Protein AF-A0A812XDB9-F1 (afdb_monomer)

pLDDT: mean 75.82, std 18.83, range [36.81, 96.31]

Structure (mmCIF, N/CA/C/O backbone):
data_AF-A0A812XDB9-F1
#
_entry.id   AF-A0A812XDB9-F1
#
loop_
_atom_site.group_PDB
_atom_site.id
_atom_site.type_symbol
_atom_site.label_atom_id
_atom_site.label_alt_id
_atom_site.label_comp_id
_atom_site.label_asym_id
_atom_site.label_entity_id
_atom_site.label_seq_id
_atom_site.pdbx_PDB_ins_code
_atom_site.Cartn_x
_atom_site.Cartn_y
_atom_site.Cartn_z
_atom_site.occupancy
_atom_site.B_iso_or_equiv
_atom_site.auth_seq_id
_atom_site.auth_comp_id
_atom_site.auth_asym_id
_atom_site.auth_atom_id
_atom_site.pdbx_PDB_model_num
ATOM 1 N N . MET A 1 1 ? -2.309 -9.695 -29.958 1.00 36.81 1 MET A N 1
ATOM 2 C CA . MET A 1 1 ? -2.701 -8.674 -28.963 1.00 36.81 1 MET A CA 1
ATOM 3 C C . MET A 1 1 ? -1.580 -8.592 -27.944 1.00 36.81 1 MET A C 1
ATOM 5 O O . MET A 1 1 ? -1.295 -9.604 -27.319 1.00 36.81 1 MET A O 1
ATOM 9 N N . ALA A 1 2 ? -0.872 -7.466 -27.850 1.00 40.53 2 ALA A N 1
ATOM 10 C CA . ALA A 1 2 ? 0.186 -7.311 -26.856 1.00 40.53 2 ALA A CA 1
ATOM 11 C C . ALA A 1 2 ? -0.457 -7.327 -25.462 1.00 40.53 2 ALA A C 1
ATOM 13 O O . ALA A 1 2 ? -1.251 -6.442 -25.146 1.00 40.53 2 ALA A O 1
ATOM 14 N N . ALA A 1 3 ? -0.175 -8.359 -24.664 1.00 46.56 3 ALA A N 1
ATOM 15 C CA . ALA A 1 3 ? -0.608 -8.403 -23.275 1.00 46.56 3 ALA A CA 1
ATOM 16 C C . ALA A 1 3 ? -0.039 -7.164 -22.577 1.00 46.56 3 ALA A C 1
ATOM 18 O O . ALA A 1 3 ? 1.176 -6.960 -22.554 1.00 46.56 3 ALA A O 1
ATOM 19 N N . SER A 1 4 ? -0.923 -6.291 -22.097 1.00 48.72 4 SER A N 1
ATOM 20 C CA . SER A 1 4 ? -0.525 -5.045 -21.455 1.00 48.72 4 SER A CA 1
ATOM 21 C C . SER A 1 4 ? 0.370 -5.383 -20.267 1.00 48.72 4 SER A C 1
ATOM 23 O O . SER A 1 4 ? -0.058 -6.052 -19.332 1.00 48.72 4 SER A O 1
ATOM 25 N N . ILE A 1 5 ? 1.628 -4.945 -20.326 1.00 67.94 5 ILE A N 1
ATOM 26 C CA . ILE A 1 5 ? 2.639 -5.095 -19.274 1.00 67.94 5 ILE A CA 1
ATOM 27 C C . ILE A 1 5 ? 2.281 -4.120 -18.140 1.00 67.94 5 ILE A C 1
ATOM 29 O O . ILE A 1 5 ? 2.973 -3.127 -17.888 1.00 67.94 5 ILE A O 1
ATOM 33 N N . ARG A 1 6 ? 1.115 -4.298 -17.528 1.00 76.31 6 ARG A N 1
ATOM 34 C CA . ARG A 1 6 ? 0.616 -3.496 -16.412 1.00 76.31 6 ARG A CA 1
ATOM 35 C C . ARG A 1 6 ? 0.373 -4.435 -15.245 1.00 76.31 6 ARG A C 1
ATOM 37 O O . ARG A 1 6 ? -0.082 -5.557 -15.431 1.00 76.31 6 ARG A O 1
ATOM 44 N N . CYS A 1 7 ? 0.744 -3.972 -14.060 1.00 84.75 7 CYS A N 1
ATOM 45 C CA . CYS A 1 7 ? 0.445 -4.689 -12.836 1.00 84.75 7 CYS A CA 1
ATOM 46 C C . CYS A 1 7 ? -1.035 -4.472 -12.532 1.00 84.75 7 CYS A C 1
ATOM 48 O O . CYS A 1 7 ? -1.449 -3.331 -12.310 1.00 84.75 7 CYS A O 1
ATOM 50 N N . ASP A 1 8 ? -1.821 -5.542 -12.622 1.00 88.75 8 ASP A N 1
ATOM 51 C CA . ASP A 1 8 ? -3.243 -5.492 -12.324 1.00 88.75 8 ASP A CA 1
ATOM 52 C C . ASP A 1 8 ? -3.458 -5.491 -10.808 1.00 88.75 8 ASP A C 1
ATOM 54 O O . ASP A 1 8 ? -2.966 -6.361 -10.086 1.00 88.75 8 ASP A O 1
ATOM 58 N N . VAL A 1 9 ? -4.193 -4.489 -10.339 1.00 91.25 9 VAL A N 1
ATOM 59 C CA . VAL A 1 9 ? -4.559 -4.303 -8.929 1.00 91.25 9 VAL A CA 1
ATOM 60 C C . VAL A 1 9 ? -6.052 -4.497 -8.694 1.00 91.25 9 VAL A C 1
ATOM 62 O O . VAL A 1 9 ? -6.544 -4.244 -7.597 1.00 91.25 9 VAL A O 1
ATOM 65 N N . SER A 1 10 ? -6.781 -4.978 -9.701 1.00 89.94 10 SER A N 1
ATOM 66 C CA . SER A 1 10 ? -8.193 -5.295 -9.562 1.00 89.94 10 SER A CA 1
ATOM 67 C C . SER A 1 10 ? -8.440 -6.282 -8.408 1.00 89.94 10 SER A C 1
ATOM 69 O O . SER A 1 10 ? -7.681 -7.231 -8.157 1.00 89.94 10 SER A O 1
ATOM 71 N N . GLY A 1 11 ? -9.500 -6.013 -7.644 1.00 91.00 11 GLY A N 1
ATOM 72 C CA . GLY A 1 11 ? -9.910 -6.838 -6.508 1.00 91.00 11 GLY A CA 1
ATOM 73 C C . GLY A 1 11 ? -9.021 -6.740 -5.263 1.00 91.00 11 GLY A C 1
ATOM 74 O O . GLY A 1 11 ? -9.232 -7.519 -4.334 1.00 91.00 11 GLY A O 1
ATOM 75 N N . LEU A 1 12 ? -8.053 -5.812 -5.203 1.00 93.69 12 LEU A N 1
ATOM 76 C CA . LEU A 1 12 ? -7.288 -5.561 -3.973 1.00 93.69 12 LEU A CA 1
ATOM 77 C C . LEU A 1 12 ? -8.189 -5.119 -2.815 1.00 93.69 12 LEU A C 1
ATOM 79 O O . LEU A 1 12 ? -8.000 -5.585 -1.695 1.00 93.69 12 LEU A O 1
ATOM 83 N N . SER A 1 13 ? -9.200 -4.294 -3.088 1.00 94.88 13 SER A N 1
ATOM 84 C CA . SER A 1 13 ? -10.185 -3.838 -2.100 1.00 94.88 13 SER A CA 1
ATOM 85 C C . SER A 1 13 ? -10.868 -5.015 -1.387 1.00 94.88 13 SER A C 1
ATOM 87 O O . SER A 1 13 ? -10.832 -5.104 -0.163 1.00 94.88 13 SER A O 1
ATOM 89 N N . ALA A 1 14 ? -11.368 -5.999 -2.136 1.00 94.69 14 ALA A N 1
ATOM 90 C CA . ALA A 1 14 ? -11.979 -7.209 -1.578 1.00 94.69 14 ALA A CA 1
ATOM 91 C C . ALA A 1 14 ? -10.992 -8.119 -0.815 1.00 94.69 14 ALA A C 1
ATOM 93 O O . ALA A 1 14 ? -11.399 -8.902 0.043 1.00 94.69 14 ALA A O 1
ATOM 94 N N . GLN A 1 15 ? -9.693 -8.069 -1.130 1.00 94.12 15 GLN A N 1
ATOM 95 C CA . GLN A 1 15 ? -8.668 -8.815 -0.389 1.00 94.12 15 GLN A CA 1
ATOM 96 C C . GLN A 1 15 ? -8.332 -8.125 0.934 1.00 94.12 15 GLN A C 1
ATOM 98 O O . GLN A 1 15 ? -8.295 -8.786 1.971 1.00 94.12 15 GLN A O 1
ATOM 103 N N . TRP A 1 16 ? -8.164 -6.802 0.917 1.00 95.56 16 TRP A N 1
ATOM 104 C CA . TRP A 1 16 ? -7.961 -5.997 2.120 1.00 95.56 16 TRP A CA 1
ATOM 105 C C . TRP A 1 16 ? -9.142 -6.092 3.086 1.00 95.56 16 TRP A C 1
ATOM 107 O O . TRP A 1 16 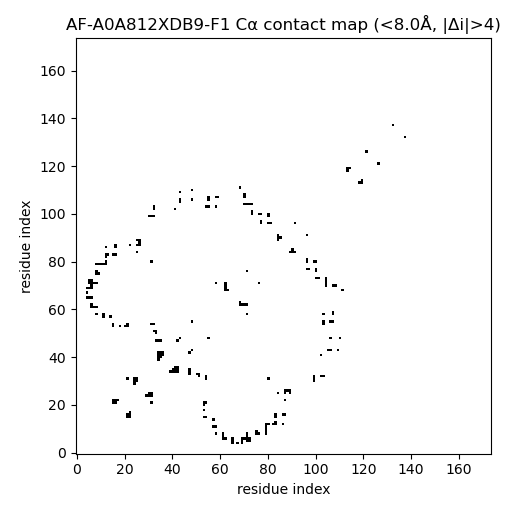? -8.930 -6.167 4.292 1.00 95.56 16 TRP A O 1
ATOM 117 N N . GLU A 1 17 ? -10.372 -6.174 2.574 1.00 94.31 17 GLU A N 1
ATOM 118 C CA . GLU A 1 17 ? -11.583 -6.342 3.386 1.00 94.31 17 GLU A CA 1
ATOM 119 C C . GLU A 1 17 ? -11.547 -7.605 4.263 1.00 94.31 17 GLU A C 1
ATOM 121 O O . GLU A 1 17 ? -12.078 -7.623 5.374 1.00 94.31 17 GLU A O 1
ATOM 126 N N . LYS A 1 18 ? -10.898 -8.672 3.790 1.00 95.12 18 LYS A N 1
ATOM 127 C CA . LYS A 1 18 ? -10.805 -9.942 4.522 1.00 95.12 18 LYS A CA 1
ATOM 128 C C . LYS A 1 18 ? -9.799 -9.896 5.668 1.00 95.12 18 LYS A C 1
ATOM 130 O O . LYS A 1 18 ? -9.834 -10.779 6.522 1.00 95.12 18 LYS A O 1
ATOM 135 N N . ILE A 1 19 ? -8.915 -8.898 5.697 1.00 95.12 19 ILE A N 1
ATOM 136 C CA . ILE A 1 19 ? -7.922 -8.754 6.757 1.00 95.12 19 ILE A CA 1
ATOM 137 C C . ILE A 1 19 ? -8.525 -7.983 7.928 1.00 95.12 19 ILE A C 1
ATOM 139 O O . ILE A 1 19 ? -8.833 -6.797 7.828 1.00 95.12 19 ILE A O 1
ATOM 143 N N . GLU A 1 20 ? -8.616 -8.650 9.076 1.00 95.00 20 GLU A N 1
ATOM 144 C CA . GLU A 1 20 ? -9.144 -8.073 10.312 1.00 95.00 20 GLU A CA 1
ATOM 145 C C . GLU A 1 20 ? -8.371 -6.826 10.764 1.00 95.00 20 GLU A C 1
ATOM 147 O O . GLU A 1 20 ? -8.994 -5.796 11.002 1.00 95.00 20 GLU A O 1
ATOM 152 N N . SER A 1 21 ? -7.033 -6.856 10.747 1.00 92.12 21 SER A N 1
ATOM 153 C CA . SER A 1 21 ? -6.204 -5.703 11.132 1.00 92.12 21 SER A CA 1
ATOM 154 C C . SER A 1 21 ? -6.469 -4.458 10.276 1.00 92.12 21 SER A C 1
ATOM 156 O O . SER A 1 21 ? -6.504 -3.345 10.801 1.00 92.12 21 SER A O 1
ATOM 158 N N . ILE A 1 22 ? -6.708 -4.626 8.969 1.00 93.75 22 ILE A N 1
ATOM 159 C CA . ILE A 1 22 ? -7.066 -3.523 8.071 1.00 93.75 22 ILE A CA 1
ATOM 160 C C . ILE A 1 22 ? -8.467 -3.014 8.392 1.00 93.75 22 ILE A C 1
ATOM 162 O O . ILE A 1 22 ? -8.661 -1.802 8.485 1.00 93.75 22 ILE A O 1
ATOM 166 N N . ARG A 1 23 ? -9.443 -3.909 8.592 1.00 94.25 23 ARG A N 1
ATOM 167 C CA . ARG A 1 23 ? -10.809 -3.503 8.949 1.00 94.25 23 ARG A CA 1
ATOM 168 C C . ARG A 1 23 ? -10.833 -2.699 10.235 1.00 94.25 23 ARG A C 1
ATOM 170 O O . ARG A 1 23 ? -11.425 -1.623 10.252 1.00 94.25 23 ARG A O 1
ATOM 177 N N . ASP A 1 24 ? -10.183 -3.198 11.276 1.00 93.62 24 ASP A N 1
ATOM 178 C CA . ASP A 1 24 ? -10.156 -2.556 12.586 1.00 93.62 24 ASP A CA 1
ATOM 179 C C . ASP A 1 24 ? -9.477 -1.191 12.501 1.00 93.62 24 ASP A C 1
ATOM 181 O O . ASP A 1 24 ? -9.998 -0.199 13.012 1.00 93.62 24 ASP A O 1
ATOM 185 N N . ARG A 1 25 ? -8.367 -1.105 11.759 1.00 91.50 25 ARG A N 1
ATOM 186 C CA . ARG A 1 25 ? -7.653 0.151 11.522 1.00 91.50 25 ARG A CA 1
ATOM 187 C C . ARG A 1 25 ? -8.510 1.162 10.762 1.00 91.50 25 ARG A C 1
ATOM 189 O O . ARG A 1 25 ? -8.629 2.308 11.194 1.00 91.50 25 ARG A O 1
ATOM 196 N N . VAL A 1 26 ? -9.114 0.765 9.642 1.00 93.00 26 VAL A N 1
ATOM 197 C CA . VAL A 1 26 ? -9.897 1.668 8.784 1.00 93.00 26 VAL A CA 1
ATOM 198 C C . VAL A 1 26 ? -11.190 2.097 9.477 1.00 93.00 26 VAL A C 1
ATOM 200 O O . VAL A 1 26 ? -11.504 3.289 9.464 1.00 93.00 26 VAL A O 1
ATOM 203 N N . ARG A 1 27 ? -11.910 1.175 10.128 1.00 93.44 27 ARG A N 1
ATOM 204 C CA . ARG A 1 27 ? -13.137 1.480 10.888 1.00 93.44 27 ARG A CA 1
ATOM 205 C C . ARG A 1 27 ? -12.852 2.298 12.144 1.00 93.44 27 ARG A C 1
ATOM 207 O O . ARG A 1 27 ? -13.655 3.150 12.501 1.00 93.44 27 ARG A O 1
ATOM 214 N N . GLY A 1 28 ? -11.689 2.105 12.764 1.00 90.94 28 GLY A N 1
ATOM 215 C CA . GLY A 1 28 ? -11.204 2.912 13.885 1.00 90.94 28 GLY A CA 1
ATOM 216 C C . GLY A 1 28 ? -10.751 4.329 13.510 1.00 90.94 28 GLY A C 1
ATOM 217 O O . GLY A 1 28 ? -10.260 5.053 14.371 1.00 90.94 28 GLY A O 1
ATOM 218 N N . GLY A 1 29 ? -10.874 4.743 12.243 1.00 89.31 29 GLY A N 1
ATOM 219 C CA . GLY A 1 29 ? -10.469 6.078 11.787 1.00 89.31 29 GLY A CA 1
ATOM 220 C C . GLY A 1 29 ? -8.995 6.198 11.360 1.00 89.31 29 GLY A C 1
ATOM 221 O O . GLY A 1 29 ? -8.548 7.278 10.959 1.00 89.31 29 GLY A O 1
ATOM 222 N N . GLY A 1 30 ? -8.232 5.102 11.369 1.00 89.00 30 GLY A N 1
ATOM 223 C CA . GLY A 1 30 ? -6.817 5.043 10.973 1.00 89.00 30 GLY A CA 1
ATOM 224 C C . GLY A 1 30 ? -6.579 5.120 9.459 1.00 89.00 30 GLY A C 1
ATOM 225 O O . GLY A 1 30 ? -7.508 5.171 8.671 1.00 89.00 30 GLY A O 1
ATOM 226 N N . PHE A 1 31 ? -5.337 5.211 9.000 1.00 89.38 31 PHE A N 1
ATOM 227 C CA . PHE A 1 31 ? -5.027 5.172 7.558 1.00 89.38 31 PHE A CA 1
ATOM 228 C C . PHE A 1 31 ? -4.978 3.732 7.048 1.00 89.38 31 PHE A C 1
ATOM 230 O O . PHE A 1 31 ? -4.828 2.815 7.853 1.00 89.38 31 PHE A O 1
ATOM 237 N N . LEU A 1 32 ? -5.077 3.510 5.735 1.00 90.38 32 LEU A N 1
ATOM 238 C CA . LEU A 1 32 ? -4.803 2.179 5.187 1.00 90.38 32 LEU A CA 1
ATOM 239 C C . LEU A 1 32 ? -3.320 1.839 5.393 1.00 90.38 32 LEU A C 1
ATOM 241 O O . LEU A 1 32 ? -2.985 0.751 5.874 1.00 90.38 32 LEU A O 1
ATOM 245 N N . VAL A 1 33 ? -2.448 2.811 5.112 1.00 88.69 33 VAL A N 1
ATOM 246 C CA . VAL A 1 33 ? -1.013 2.765 5.394 1.00 88.69 33 VAL A CA 1
ATOM 247 C C . VAL A 1 33 ? -0.705 3.743 6.519 1.00 88.69 33 VAL A C 1
ATOM 249 O O . VAL A 1 33 ? -0.914 4.941 6.383 1.00 88.69 33 VAL A O 1
ATOM 252 N N . GLU A 1 34 ? -0.207 3.250 7.652 1.00 79.94 34 GLU A N 1
ATOM 253 C CA . GLU A 1 34 ? 0.070 4.118 8.802 1.00 79.94 34 GLU A CA 1
ATOM 254 C C . GLU A 1 34 ? 1.197 5.114 8.480 1.00 79.94 34 GLU A C 1
ATOM 256 O O . GLU A 1 34 ? 2.325 4.678 8.255 1.00 79.94 34 GLU A O 1
ATOM 261 N N . PRO A 1 35 ? 0.965 6.438 8.496 1.00 70.00 35 PRO A N 1
ATOM 262 C CA . PRO A 1 35 ? 2.056 7.394 8.365 1.00 70.00 35 PRO A CA 1
ATOM 263 C C . PRO A 1 35 ? 3.009 7.274 9.566 1.00 70.00 35 PRO A C 1
ATOM 265 O O . PRO A 1 35 ? 2.592 7.029 10.698 1.00 70.00 35 PRO A O 1
ATOM 268 N N . VAL A 1 36 ? 4.314 7.429 9.325 1.00 60.62 36 VAL A N 1
ATOM 269 C CA . VAL A 1 36 ? 5.341 7.299 10.382 1.00 60.62 36 VAL A CA 1
ATOM 270 C C . VAL A 1 36 ? 5.437 8.563 11.228 1.00 60.62 36 VAL A C 1
ATOM 272 O O . VAL A 1 36 ? 5.719 8.476 12.421 1.00 60.62 36 VAL A O 1
ATOM 275 N N . ASN A 1 37 ? 5.208 9.723 10.614 1.00 60.06 37 ASN A N 1
ATOM 276 C CA . ASN A 1 37 ? 5.437 11.021 11.231 1.00 60.06 37 ASN A CA 1
ATOM 277 C C . ASN A 1 37 ? 4.111 11.743 11.479 1.00 60.06 37 ASN A C 1
ATOM 279 O O . ASN A 1 37 ? 3.211 11.704 10.640 1.00 60.06 37 ASN A O 1
ATOM 283 N N . ALA A 1 38 ? 4.025 12.444 12.613 1.00 55.56 38 ALA A N 1
ATOM 284 C CA . ALA A 1 38 ? 2.884 13.294 12.962 1.00 55.56 38 ALA A CA 1
ATOM 285 C C . ALA A 1 38 ? 2.641 14.408 11.924 1.00 55.56 38 ALA A C 1
ATOM 287 O O . ALA A 1 38 ? 1.512 14.861 11.766 1.00 55.56 38 ALA A O 1
ATOM 288 N N . ASP A 1 39 ? 3.684 14.774 11.173 1.00 57.47 39 ASP A N 1
ATOM 289 C CA . ASP A 1 39 ? 3.651 15.791 10.117 1.00 57.47 39 ASP A CA 1
ATOM 290 C C . ASP A 1 39 ? 3.088 15.270 8.778 1.00 57.47 39 ASP A C 1
ATOM 292 O O . ASP A 1 39 ? 3.127 15.975 7.774 1.00 57.47 39 ASP A O 1
ATOM 296 N N . GLY A 1 40 ? 2.635 14.011 8.711 1.00 54.84 40 GLY A N 1
ATOM 297 C CA . GLY A 1 40 ? 2.135 13.390 7.475 1.00 54.84 40 GLY A CA 1
ATOM 298 C C . GLY A 1 40 ? 3.229 12.989 6.475 1.00 54.84 40 GLY A C 1
ATOM 299 O O . GLY A 1 40 ? 2.934 12.439 5.418 1.00 54.84 40 GLY A O 1
ATOM 300 N N . GLY A 1 41 ? 4.506 13.213 6.803 1.00 56.81 41 GLY A N 1
ATOM 301 C CA . GLY A 1 41 ? 5.634 12.830 5.955 1.00 56.81 41 GLY A CA 1
ATOM 302 C C . GLY A 1 41 ? 5.827 11.311 5.865 1.00 56.81 41 GLY A C 1
ATOM 303 O O . GLY A 1 41 ? 5.992 10.631 6.883 1.00 56.81 41 GLY A O 1
ATOM 304 N N . LEU A 1 42 ? 5.872 10.782 4.638 1.00 66.31 42 LEU A N 1
ATOM 305 C CA . LEU A 1 42 ? 6.127 9.368 4.362 1.00 66.31 42 LEU A CA 1
ATOM 306 C C . LEU A 1 42 ? 7.628 9.041 4.488 1.00 66.31 42 LEU A C 1
ATOM 308 O O . LEU A 1 42 ? 8.376 9.129 3.515 1.00 66.31 42 LEU A O 1
ATOM 312 N N . ASP A 1 43 ? 8.077 8.629 5.676 1.00 72.12 43 ASP A N 1
ATOM 313 C CA . ASP A 1 43 ? 9.423 8.064 5.838 1.00 72.12 43 ASP A CA 1
ATOM 314 C C . ASP A 1 43 ? 9.439 6.597 5.382 1.00 72.12 43 ASP A C 1
ATOM 316 O O . ASP A 1 43 ? 9.081 5.675 6.126 1.00 72.12 43 ASP A O 1
ATOM 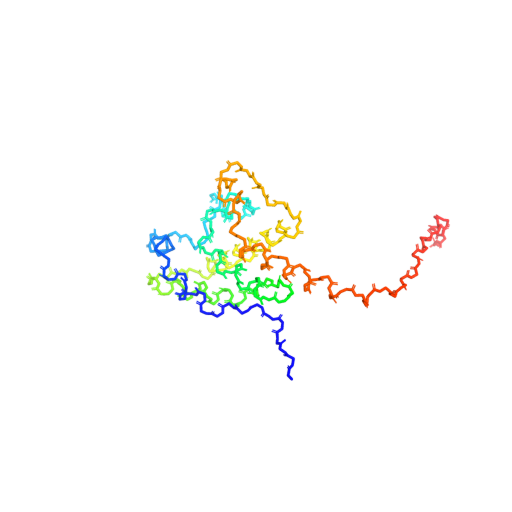320 N N . VAL A 1 44 ? 9.822 6.388 4.119 1.00 77.25 44 VAL A N 1
ATOM 321 C CA . VAL A 1 44 ? 9.921 5.069 3.482 1.00 77.25 44 VAL A CA 1
ATOM 322 C C . VAL A 1 44 ? 11.059 4.270 4.127 1.00 77.25 44 VAL A C 1
ATOM 324 O O . VAL A 1 44 ? 12.193 4.228 3.649 1.00 77.25 44 VAL A O 1
ATOM 327 N N . SER A 1 45 ? 10.733 3.616 5.239 1.00 80.50 45 SER A N 1
ATOM 328 C CA . SER A 1 45 ? 11.664 2.884 6.090 1.00 80.50 45 SER A CA 1
ATOM 329 C C . SER A 1 45 ? 11.247 1.422 6.268 1.00 80.50 45 SER A C 1
ATOM 331 O O . SER A 1 45 ? 10.109 1.024 6.013 1.00 80.50 45 SER A O 1
ATOM 333 N N . ASN A 1 46 ? 12.170 0.596 6.774 1.00 81.81 46 ASN A N 1
ATOM 334 C CA . ASN A 1 46 ? 11.860 -0.792 7.144 1.00 81.81 46 ASN A CA 1
ATOM 335 C C . ASN A 1 46 ? 10.725 -0.881 8.166 1.00 81.81 46 ASN A C 1
ATOM 337 O O . ASN A 1 46 ? 9.884 -1.769 8.074 1.00 81.81 46 ASN A O 1
ATOM 341 N N . LYS A 1 47 ? 10.704 0.037 9.138 1.00 83.06 47 LYS A N 1
ATOM 342 C CA . LYS A 1 47 ? 9.686 0.052 10.191 1.00 83.06 47 LYS A CA 1
ATOM 343 C C . LYS A 1 47 ? 8.299 0.257 9.589 1.00 83.06 47 LYS A C 1
ATOM 345 O O . LYS A 1 47 ? 7.373 -0.461 9.953 1.00 83.06 47 LYS A O 1
ATOM 350 N N . LEU A 1 48 ? 8.180 1.186 8.641 1.00 83.06 48 LEU A N 1
ATOM 351 C CA . LEU A 1 48 ? 6.925 1.458 7.949 1.00 83.06 48 LEU A CA 1
ATOM 352 C C . LEU A 1 48 ? 6.462 0.271 7.101 1.00 83.06 48 LEU A C 1
ATOM 354 O O . LEU A 1 48 ? 5.302 -0.129 7.182 1.00 83.06 48 LEU A O 1
ATOM 358 N N . ALA A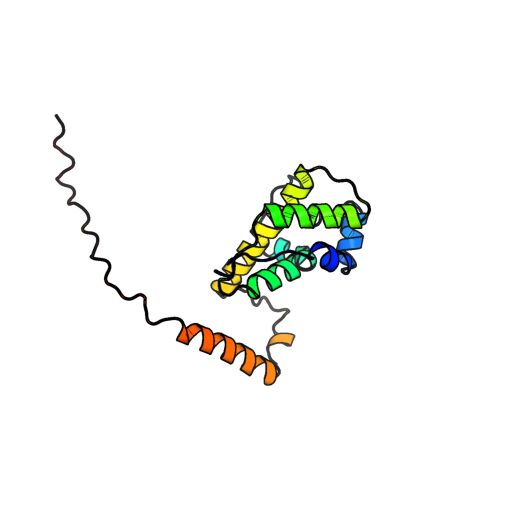 1 49 ? 7.378 -0.318 6.328 1.00 85.19 49 ALA A N 1
ATOM 359 C CA . ALA A 1 49 ? 7.074 -1.478 5.495 1.00 85.19 49 ALA A CA 1
ATOM 360 C C . ALA A 1 49 ? 6.569 -2.670 6.325 1.00 85.19 49 ALA A C 1
ATOM 362 O O . ALA A 1 49 ? 5.629 -3.338 5.912 1.00 85.19 49 ALA A O 1
ATOM 363 N N . ILE A 1 50 ? 7.147 -2.900 7.511 1.00 86.38 50 ILE A N 1
ATOM 364 C CA . ILE A 1 50 ? 6.712 -3.961 8.431 1.00 86.38 50 ILE A CA 1
ATOM 365 C C . ILE A 1 50 ? 5.338 -3.643 9.031 1.00 86.38 50 ILE A C 1
ATOM 367 O O . ILE A 1 50 ? 4.470 -4.506 9.039 1.00 86.38 50 ILE A O 1
ATOM 371 N N . LYS A 1 51 ? 5.105 -2.412 9.501 1.00 85.56 51 LYS A N 1
ATOM 372 C CA . LYS A 1 51 ? 3.802 -2.010 10.068 1.00 85.56 51 LYS A CA 1
ATOM 373 C C . LYS A 1 51 ? 2.653 -2.082 9.060 1.00 85.56 51 LYS A C 1
ATOM 375 O O . LYS A 1 51 ? 1.512 -2.355 9.424 1.00 85.56 51 LYS A O 1
ATOM 380 N N . SER A 1 52 ? 2.965 -1.830 7.794 1.00 88.62 52 SER A N 1
ATOM 381 C CA . SER A 1 52 ? 1.990 -1.795 6.703 1.00 88.62 52 SER A CA 1
ATOM 382 C C . SER A 1 52 ? 1.996 -3.074 5.868 1.00 88.62 52 SER A C 1
ATOM 384 O O . SER A 1 52 ? 1.459 -3.074 4.760 1.00 88.62 52 SER A O 1
ATOM 386 N N . ILE A 1 53 ? 2.602 -4.158 6.372 1.00 89.62 53 ILE A N 1
ATOM 387 C CA . ILE A 1 53 ? 2.781 -5.392 5.603 1.00 89.62 53 ILE A CA 1
ATOM 388 C C . ILE A 1 53 ? 1.447 -5.996 5.168 1.00 89.62 53 ILE A C 1
ATOM 390 O O . ILE A 1 53 ? 1.334 -6.441 4.032 1.00 89.62 53 ILE A O 1
ATOM 394 N N . ASP A 1 54 ? 0.421 -5.911 6.013 1.00 91.62 54 ASP A N 1
ATOM 395 C CA . ASP A 1 54 ? -0.914 -6.449 5.741 1.00 91.62 54 ASP A CA 1
ATOM 396 C C . ASP A 1 54 ? -1.551 -5.824 4.493 1.00 91.62 54 ASP A C 1
ATOM 398 O O . ASP A 1 54 ? -2.179 -6.508 3.688 1.00 91.62 54 ASP A O 1
ATOM 402 N N . ALA A 1 55 ? -1.354 -4.518 4.291 1.00 91.81 55 ALA A N 1
ATOM 403 C CA . ALA A 1 55 ? -1.833 -3.832 3.095 1.00 91.81 55 ALA A CA 1
ATOM 404 C C . ALA A 1 55 ? -0.889 -4.066 1.904 1.00 91.81 55 ALA A C 1
ATOM 406 O O . ALA A 1 55 ? -1.328 -4.236 0.764 1.00 91.81 55 ALA A O 1
ATOM 407 N N . LEU A 1 56 ? 0.418 -4.098 2.173 1.00 91.69 56 LEU A N 1
ATOM 408 C CA . LEU A 1 56 ? 1.461 -4.152 1.158 1.00 91.69 56 LEU A CA 1
ATOM 409 C C . LEU A 1 56 ? 1.611 -5.536 0.511 1.00 91.69 56 LEU A C 1
ATOM 411 O O . LEU A 1 56 ? 1.966 -5.614 -0.664 1.00 91.69 56 LEU A O 1
ATOM 415 N N . ILE A 1 57 ? 1.338 -6.620 1.239 1.00 91.88 57 ILE A N 1
ATOM 416 C CA . ILE A 1 57 ? 1.586 -7.994 0.784 1.00 91.88 57 ILE A CA 1
ATOM 417 C C . ILE A 1 57 ? 0.847 -8.308 -0.515 1.00 91.88 57 ILE A C 1
ATOM 419 O O . ILE A 1 57 ? 1.460 -8.806 -1.455 1.00 91.88 57 ILE A O 1
ATOM 423 N N . PHE A 1 58 ? -0.426 -7.930 -0.630 1.00 92.38 58 PHE A N 1
ATOM 424 C CA . PHE A 1 58 ? -1.195 -8.184 -1.845 1.00 92.38 58 PHE A CA 1
ATOM 425 C C . PHE A 1 58 ? -0.669 -7.383 -3.033 1.00 92.38 58 PHE A C 1
ATOM 427 O O . PHE A 1 58 ? -0.593 -7.906 -4.140 1.00 92.38 58 PHE A O 1
ATOM 434 N N . VAL A 1 59 ? -0.224 -6.143 -2.805 1.00 92.31 59 VAL A N 1
ATOM 435 C CA . VAL A 1 59 ? 0.416 -5.330 -3.847 1.00 92.31 59 VAL A CA 1
ATOM 436 C C . VAL A 1 59 ? 1.709 -5.996 -4.318 1.00 92.31 59 VAL A C 1
ATOM 438 O O . VAL A 1 59 ? 1.959 -6.081 -5.518 1.00 92.31 59 VAL A O 1
ATOM 441 N N . LEU A 1 60 ? 2.522 -6.502 -3.390 1.00 91.00 60 LEU A N 1
ATOM 442 C CA . LEU A 1 60 ? 3.780 -7.179 -3.703 1.00 91.00 60 LEU A CA 1
ATOM 443 C C . LEU A 1 60 ? 3.571 -8.494 -4.451 1.00 91.00 60 LEU A C 1
ATOM 445 O O . LEU A 1 60 ? 4.327 -8.761 -5.380 1.00 91.00 60 LEU A O 1
ATOM 449 N N . VAL A 1 61 ? 2.543 -9.272 -4.101 1.00 88.75 61 VAL A N 1
ATOM 450 C CA . VAL A 1 61 ? 2.164 -10.486 -4.841 1.00 88.75 61 VAL A CA 1
ATOM 451 C C . VAL A 1 61 ? 1.838 -10.130 -6.291 1.00 88.75 61 VAL A C 1
ATOM 453 O O . VAL A 1 61 ? 2.435 -10.698 -7.198 1.00 88.75 61 VAL A O 1
ATOM 456 N N . ARG A 1 62 ? 1.012 -9.100 -6.530 1.00 89.62 62 ARG A N 1
ATOM 457 C CA . ARG A 1 62 ? 0.715 -8.646 -7.902 1.00 89.62 62 ARG A CA 1
ATOM 458 C C . ARG A 1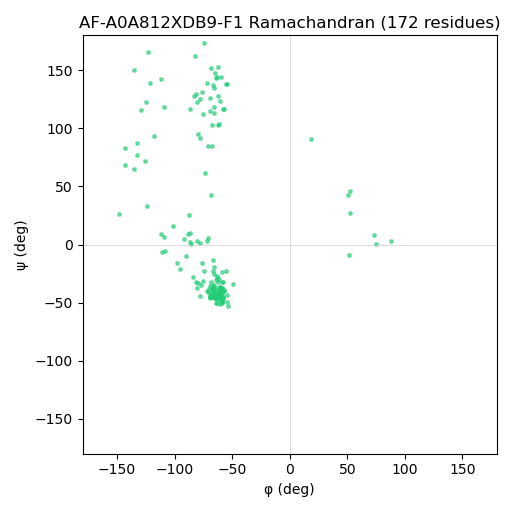 62 ? 1.961 -8.185 -8.650 1.00 89.62 62 ARG A C 1
ATOM 460 O O . ARG A 1 62 ? 2.114 -8.474 -9.832 1.00 89.62 62 ARG A O 1
ATOM 467 N N . VAL A 1 63 ? 2.872 -7.482 -7.975 1.00 87.81 63 VAL A N 1
ATOM 468 C CA . VAL A 1 63 ? 4.154 -7.075 -8.567 1.00 87.81 63 VAL A CA 1
ATOM 469 C C . VAL A 1 63 ? 4.988 -8.299 -8.948 1.00 87.81 63 VAL A C 1
ATOM 471 O O . VAL A 1 63 ? 5.549 -8.311 -10.043 1.00 87.81 63 VAL A O 1
ATOM 474 N N . ALA A 1 64 ? 5.055 -9.312 -8.086 1.00 86.25 64 ALA A N 1
ATOM 475 C CA . ALA A 1 64 ? 5.797 -10.548 -8.327 1.00 86.25 64 ALA A CA 1
ATOM 476 C C . ALA A 1 64 ? 5.202 -11.377 -9.477 1.00 86.25 64 ALA A C 1
ATOM 478 O O . ALA A 1 64 ? 5.956 -11.937 -10.269 1.00 86.25 64 ALA A O 1
ATOM 479 N N . ASP A 1 65 ? 3.875 -11.371 -9.628 1.00 85.19 65 ASP A N 1
ATOM 480 C CA . ASP A 1 65 ? 3.174 -12.037 -10.733 1.00 85.19 65 ASP A CA 1
ATOM 481 C C . ASP A 1 65 ? 3.491 -11.401 -12.100 1.00 85.19 65 ASP A C 1
ATOM 483 O O . ASP A 1 65 ? 3.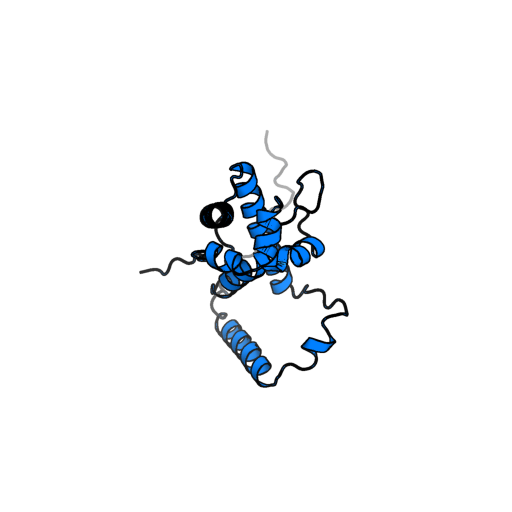319 -12.022 -13.154 1.00 85.19 65 ASP A O 1
ATOM 487 N N . THR A 1 66 ? 3.985 -10.156 -12.122 1.00 82.94 66 THR A N 1
ATOM 488 C CA . THR A 1 66 ? 4.447 -9.534 -13.366 1.00 82.94 66 THR A CA 1
ATOM 489 C C . THR A 1 66 ? 5.864 -9.981 -13.724 1.00 82.94 66 THR A C 1
ATOM 491 O O . THR A 1 66 ? 6.807 -9.798 -12.958 1.00 82.94 66 THR A O 1
ATOM 494 N N . LYS A 1 67 ? 6.061 -10.429 -14.971 1.00 76.44 67 LYS A N 1
ATOM 495 C CA . LYS A 1 67 ? 7.383 -10.832 -15.502 1.00 76.44 67 LYS A CA 1
ATOM 496 C C . LYS A 1 67 ? 8.476 -9.757 -15.387 1.00 76.44 67 LYS A C 1
ATOM 498 O O . LYS A 1 67 ? 9.655 -10.073 -15.413 1.00 76.44 67 LYS A O 1
ATOM 503 N N . VAL A 1 68 ? 8.090 -8.484 -15.289 1.00 81.88 68 VAL A N 1
ATOM 504 C CA . VAL A 1 68 ? 9.001 -7.324 -15.241 1.00 81.88 68 VAL A CA 1
ATOM 505 C C . VAL A 1 68 ? 9.054 -6.649 -13.862 1.00 81.88 68 VAL A C 1
ATOM 507 O O . VAL A 1 68 ? 9.651 -5.578 -13.716 1.00 81.88 68 VAL A O 1
ATOM 510 N N . LEU A 1 69 ? 8.403 -7.231 -12.845 1.00 85.62 69 LEU A N 1
ATOM 511 C CA . LEU A 1 69 ? 8.281 -6.660 -11.498 1.00 85.62 69 LEU A CA 1
ATOM 512 C C . LEU A 1 69 ? 7.781 -5.206 -11.521 1.00 85.62 69 LEU A C 1
ATOM 514 O O . LEU A 1 69 ? 8.339 -4.321 -10.862 1.00 85.62 69 LEU A O 1
ATOM 518 N N . LYS A 1 70 ? 6.787 -4.903 -12.354 1.00 88.62 70 LYS A N 1
ATOM 519 C CA . LYS A 1 70 ? 6.312 -3.531 -12.539 1.00 88.62 70 LYS A CA 1
ATOM 520 C C . LYS A 1 70 ? 5.448 -3.114 -11.354 1.00 88.62 70 LYS A C 1
ATOM 522 O O . LYS A 1 70 ? 4.532 -3.824 -10.963 1.00 88.62 70 LYS A O 1
ATOM 527 N N . ILE A 1 71 ? 5.735 -1.935 -10.806 1.00 91.31 71 ILE A N 1
ATOM 528 C CA . ILE A 1 71 ? 4.930 -1.339 -9.735 1.00 91.31 71 ILE A CA 1
ATOM 529 C C . ILE A 1 71 ? 3.592 -0.852 -10.323 1.00 91.31 71 ILE A C 1
ATOM 531 O O . ILE A 1 71 ? 3.613 -0.281 -11.419 1.00 91.31 71 ILE A O 1
ATOM 535 N N . PRO A 1 72 ? 2.451 -1.045 -9.635 1.00 91.69 72 PRO A N 1
ATOM 536 C CA . PRO A 1 72 ? 1.154 -0.619 -10.145 1.00 91.69 72 PRO A CA 1
ATOM 537 C C . PRO A 1 72 ? 1.046 0.885 -10.310 1.00 91.69 72 PRO A C 1
ATOM 539 O O . PRO A 1 72 ? 1.564 1.637 -9.483 1.00 91.69 72 PRO A O 1
ATOM 542 N N . ASP A 1 73 ? 0.339 1.308 -11.355 1.00 93.06 73 ASP A N 1
ATOM 543 C CA . ASP A 1 73 ? 0.037 2.711 -11.632 1.00 93.06 73 ASP A CA 1
ATOM 544 C C . ASP A 1 73 ? -0.817 3.336 -10.518 1.00 93.06 73 ASP A C 1
ATOM 546 O O . ASP A 1 73 ? -1.547 2.643 -9.809 1.00 93.06 73 ASP A O 1
ATOM 550 N N . ILE A 1 74 ? -0.701 4.656 -10.343 1.00 93.19 74 ILE A N 1
ATOM 551 C CA . ILE A 1 74 ? -1.332 5.352 -9.214 1.00 93.19 74 ILE A CA 1
ATOM 552 C C . ILE A 1 74 ? -2.863 5.400 -9.328 1.00 93.19 74 ILE A C 1
ATOM 554 O O . ILE A 1 74 ? -3.539 5.202 -8.328 1.00 93.19 74 ILE A O 1
ATOM 558 N N . GLU A 1 75 ? -3.421 5.589 -10.528 1.00 95.06 75 GLU A N 1
ATOM 559 C CA . GLU A 1 75 ? -4.879 5.700 -10.719 1.00 95.06 75 GLU A CA 1
ATOM 560 C C . GLU A 1 75 ? -5.644 4.413 -10.352 1.00 95.06 75 GLU A C 1
ATOM 562 O O . GLU A 1 75 ? -6.609 4.479 -9.582 1.00 95.06 75 GLU A O 1
ATOM 567 N N . PRO A 1 76 ? -5.207 3.214 -10.796 1.00 94.12 76 PRO A N 1
ATOM 568 C CA . PRO A 1 76 ? -5.799 1.966 -10.318 1.00 94.12 76 PRO A CA 1
ATOM 569 C C . PRO A 1 76 ? -5.691 1.784 -8.797 1.00 94.12 76 PRO A C 1
ATOM 571 O O . PRO A 1 76 ? -6.627 1.291 -8.169 1.00 94.12 76 PRO A O 1
ATOM 574 N N . LEU A 1 77 ? -4.573 2.206 -8.191 1.00 94.44 77 LEU A N 1
ATOM 575 C CA . LEU A 1 77 ? -4.395 2.144 -6.738 1.00 94.44 77 LEU A CA 1
ATOM 576 C C . LEU A 1 77 ? -5.355 3.087 -6.007 1.00 94.44 77 LEU A C 1
ATOM 578 O O . LEU A 1 77 ? -6.001 2.649 -5.062 1.00 94.44 77 LEU A O 1
ATOM 582 N N . ARG A 1 78 ? -5.508 4.337 -6.464 1.00 96.12 78 ARG A N 1
ATOM 583 C CA . ARG A 1 78 ? -6.479 5.303 -5.913 1.00 96.12 78 ARG A CA 1
ATOM 584 C C . ARG A 1 78 ? -7.892 4.735 -5.913 1.00 96.12 78 ARG A C 1
ATOM 586 O O . ARG A 1 78 ? -8.592 4.839 -4.912 1.00 96.12 78 ARG A O 1
ATOM 593 N N . THR A 1 79 ? -8.273 4.079 -7.008 1.00 96.12 79 THR A N 1
ATOM 594 C CA . THR A 1 79 ? -9.581 3.423 -7.134 1.00 96.12 79 THR A CA 1
ATOM 595 C C . THR A 1 79 ? -9.752 2.342 -6.064 1.00 96.12 79 THR A C 1
ATOM 597 O O . THR A 1 79 ? -10.702 2.391 -5.291 1.00 96.12 79 THR A O 1
ATOM 600 N N . CYS A 1 80 ? -8.782 1.432 -5.924 1.00 95.50 80 CYS A N 1
ATOM 601 C CA . CYS A 1 80 ? -8.839 0.366 -4.918 1.00 95.50 80 CYS A CA 1
ATOM 602 C C . CYS A 1 80 ? -8.849 0.903 -3.476 1.00 95.50 80 CYS A C 1
ATOM 604 O O . CYS A 1 80 ? -9.513 0.337 -2.608 1.00 95.50 80 CYS A O 1
ATOM 606 N N . VAL A 1 81 ? -8.102 1.979 -3.209 1.00 95.75 81 VAL A N 1
ATOM 607 C CA . VAL A 1 81 ? -8.056 2.635 -1.893 1.00 95.75 81 VAL A CA 1
ATOM 608 C C . VAL A 1 81 ? -9.402 3.296 -1.574 1.00 95.75 81 VAL A C 1
ATOM 610 O O . VAL A 1 81 ? -9.930 3.124 -0.479 1.00 95.75 81 VAL A O 1
ATOM 613 N N . SER A 1 82 ? -10.000 4.006 -2.531 1.00 96.31 82 SER A N 1
ATOM 614 C CA . SER A 1 82 ? -11.339 4.583 -2.371 1.00 96.31 82 SER A CA 1
ATOM 615 C C . SER A 1 82 ? -12.394 3.499 -2.118 1.00 96.31 82 SER A C 1
ATOM 617 O O . SER A 1 82 ? -13.197 3.617 -1.192 1.00 96.31 82 SER A O 1
ATOM 619 N N . GLU A 1 83 ? -12.334 2.393 -2.865 1.00 96.12 83 GLU A N 1
ATOM 620 C CA . GLU A 1 83 ? -13.231 1.249 -2.692 1.00 96.12 83 GLU A CA 1
ATOM 621 C C . GLU A 1 83 ? -13.132 0.627 -1.298 1.00 96.12 83 GLU A C 1
ATOM 623 O O . GLU A 1 83 ? -14.163 0.343 -0.695 1.00 96.12 83 GLU A O 1
ATOM 628 N N . ILE A 1 84 ? -11.928 0.420 -0.749 1.00 95.56 84 ILE A N 1
ATOM 629 C CA . ILE A 1 84 ? -11.808 -0.169 0.594 1.00 95.56 84 ILE A CA 1
ATOM 630 C C . ILE A 1 84 ? -12.357 0.765 1.676 1.00 95.56 84 ILE A C 1
ATOM 632 O O . ILE A 1 84 ? -12.997 0.292 2.614 1.00 95.56 84 ILE A O 1
ATOM 636 N N . TYR A 1 85 ? -12.184 2.081 1.539 1.00 95.75 85 TYR A N 1
ATOM 637 C CA . TYR A 1 85 ? -12.811 3.039 2.449 1.00 95.75 85 TYR A CA 1
ATOM 638 C C . TYR A 1 85 ? -14.343 2.977 2.366 1.00 95.75 85 TYR A C 1
ATOM 640 O O . TYR A 1 85 ? -15.007 2.883 3.402 1.00 95.75 85 TYR A O 1
ATOM 648 N N . ALA A 1 86 ? -14.896 2.902 1.153 1.00 94.75 86 ALA A N 1
ATOM 649 C CA . ALA A 1 86 ? -16.331 2.732 0.938 1.00 94.75 86 ALA A CA 1
ATOM 650 C C . ALA A 1 86 ? -16.865 1.403 1.512 1.00 94.75 86 ALA A C 1
ATOM 652 O O . ALA A 1 86 ? -17.877 1.403 2.211 1.00 94.75 86 ALA A O 1
ATOM 653 N N . LEU A 1 87 ? -16.164 0.280 1.304 1.00 94.44 87 LEU A N 1
ATOM 654 C CA . LEU A 1 87 ? -16.526 -1.038 1.857 1.00 94.44 87 LEU A CA 1
ATOM 655 C C . LEU A 1 87 ? -16.532 -1.053 3.391 1.00 94.44 87 LEU A C 1
ATOM 657 O O . LEU A 1 87 ? -17.301 -1.784 4.013 1.00 94.44 87 LEU A O 1
ATOM 661 N N . MET A 1 88 ? -15.697 -0.225 4.016 1.00 93.81 88 MET A N 1
ATOM 662 C CA . MET A 1 88 ? -15.657 -0.059 5.469 1.00 93.81 88 MET A CA 1
ATOM 663 C C . MET A 1 88 ? -16.649 0.981 5.994 1.00 93.81 88 MET A C 1
ATOM 665 O O . MET A 1 88 ? -16.598 1.305 7.181 1.00 93.81 88 MET A O 1
ATOM 669 N N . ASN A 1 89 ? -17.560 1.460 5.140 1.00 92.56 89 ASN A N 1
ATOM 670 C CA . ASN A 1 89 ? -18.534 2.509 5.428 1.00 92.56 89 ASN A CA 1
ATOM 671 C C . ASN A 1 89 ? -17.874 3.769 5.998 1.00 92.56 89 ASN A C 1
ATOM 673 O O . ASN A 1 89 ? -18.301 4.317 7.017 1.00 92.56 89 ASN A O 1
ATOM 677 N N . ARG A 1 90 ? -16.779 4.189 5.362 1.00 91.56 90 ARG A N 1
ATOM 678 C CA . ARG A 1 90 ? -16.010 5.343 5.785 1.00 91.56 90 ARG A CA 1
ATOM 679 C C . ARG A 1 90 ? -15.849 6.346 4.658 1.00 91.56 90 ARG A C 1
ATOM 681 O O . ARG A 1 90 ? -15.250 6.055 3.628 1.00 91.56 90 ARG A O 1
ATOM 688 N N . GLU A 1 91 ? -16.298 7.560 4.930 1.00 91.12 91 GLU A N 1
ATOM 689 C CA . GLU A 1 91 ? -16.047 8.711 4.075 1.00 91.12 91 GLU A CA 1
ATOM 690 C C . GLU A 1 91 ? -14.672 9.300 4.405 1.00 91.12 91 GLU A C 1
ATOM 692 O O . GLU A 1 91 ? -14.332 9.541 5.568 1.00 91.12 91 GLU A O 1
ATOM 697 N N . VAL A 1 92 ? -13.850 9.475 3.373 1.00 92.50 92 VAL A N 1
ATOM 698 C CA . VAL A 1 92 ? -12.528 10.094 3.464 1.00 92.50 92 VAL A CA 1
ATOM 699 C C . VAL A 1 92 ? -12.343 11.079 2.322 1.00 92.50 92 VAL A C 1
ATOM 701 O O . VAL A 1 92 ? -12.869 10.889 1.226 1.00 92.50 92 VAL A O 1
ATOM 704 N N . ASP A 1 93 ? -11.551 12.110 2.578 1.00 93.44 93 ASP A N 1
ATOM 705 C CA . ASP A 1 93 ? -11.219 13.120 1.582 1.00 93.44 93 ASP A CA 1
ATOM 706 C C . ASP A 1 93 ? -10.337 12.523 0.478 1.00 93.44 93 ASP A C 1
ATOM 708 O O . ASP A 1 93 ? -9.512 11.637 0.726 1.00 93.44 93 ASP A O 1
ATOM 712 N N . GLN A 1 94 ? -10.424 13.075 -0.734 1.00 92.50 94 GLN A N 1
ATOM 713 C CA . GLN A 1 94 ? -9.598 12.617 -1.855 1.00 92.50 94 GLN A CA 1
ATOM 714 C C . GLN A 1 94 ? -8.091 12.729 -1.567 1.00 92.50 94 GLN A C 1
ATOM 716 O O . GLN A 1 94 ? -7.324 11.874 -2.000 1.00 92.50 94 GLN A O 1
ATOM 721 N N . SER A 1 95 ? -7.668 13.730 -0.783 1.00 90.88 95 SER A N 1
ATOM 722 C CA . SER A 1 95 ? -6.270 13.861 -0.345 1.00 90.88 95 SER A CA 1
ATOM 723 C C . SER A 1 95 ? -5.795 12.616 0.399 1.00 90.88 95 SER A C 1
ATOM 725 O O . SER A 1 95 ? -4.690 12.143 0.174 1.00 90.88 95 SER A O 1
ATOM 727 N N . ARG A 1 96 ? -6.652 12.035 1.242 1.00 90.50 96 ARG A N 1
ATOM 728 C CA . ARG A 1 96 ? -6.304 10.860 2.040 1.00 90.50 96 ARG A CA 1
ATOM 729 C C . ARG A 1 96 ? -6.186 9.601 1.190 1.00 90.50 96 ARG A C 1
ATOM 731 O O . ARG A 1 96 ? -5.285 8.796 1.408 1.00 90.50 96 ARG A O 1
ATOM 738 N N . VAL A 1 97 ? -7.084 9.445 0.218 1.00 94.38 97 VAL A N 1
ATOM 739 C CA . VAL A 1 97 ? -7.007 8.369 -0.781 1.00 94.38 97 VAL A CA 1
ATOM 740 C C . VAL A 1 97 ? -5.697 8.467 -1.562 1.00 94.38 97 VAL A C 1
ATOM 742 O O . VAL A 1 97 ? -5.020 7.459 -1.772 1.00 94.38 97 VAL A O 1
ATOM 745 N N . ASP A 1 98 ? -5.326 9.681 -1.962 1.00 93.00 98 ASP A N 1
ATOM 746 C CA . ASP A 1 98 ? -4.096 9.953 -2.697 1.00 93.00 98 ASP A CA 1
ATOM 747 C C . ASP A 1 98 ? -2.845 9.643 -1.870 1.00 93.00 98 ASP A C 1
ATOM 749 O O . ASP A 1 98 ? -1.941 8.971 -2.375 1.00 93.00 98 ASP A O 1
ATOM 753 N N . ASP A 1 99 ? -2.811 10.074 -0.609 1.00 91.06 99 ASP A N 1
ATOM 754 C CA . ASP A 1 99 ? -1.694 9.832 0.305 1.00 91.06 99 ASP A CA 1
ATOM 755 C C . ASP A 1 99 ? -1.457 8.330 0.510 1.00 91.06 99 ASP A C 1
ATOM 757 O O . ASP A 1 99 ? -0.333 7.848 0.344 1.00 91.06 99 ASP A O 1
ATOM 761 N N . ASP A 1 100 ? -2.516 7.561 0.783 1.00 92.44 100 ASP A N 1
ATOM 762 C CA . ASP A 1 100 ? -2.432 6.106 0.953 1.00 92.44 100 ASP A CA 1
ATOM 763 C C . ASP A 1 100 ? -2.004 5.396 -0.343 1.00 92.44 100 ASP A C 1
ATOM 765 O O . ASP A 1 100 ? -1.182 4.472 -0.316 1.00 92.44 100 ASP A O 1
ATOM 769 N N . ALA A 1 101 ? -2.510 5.832 -1.501 1.00 93.94 101 ALA A N 1
ATOM 770 C CA . ALA A 1 101 ? -2.135 5.256 -2.791 1.00 93.94 101 ALA A CA 1
ATOM 771 C C . ALA A 1 101 ? -0.647 5.497 -3.113 1.00 93.94 1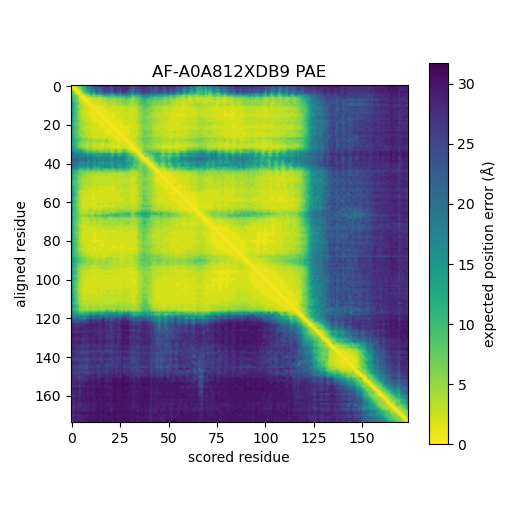01 ALA A C 1
ATOM 773 O O . ALA A 1 101 ? 0.061 4.579 -3.548 1.00 93.94 101 ALA A O 1
ATOM 774 N N . TRP A 1 102 ? -0.142 6.708 -2.856 1.00 92.38 102 TRP A N 1
ATOM 775 C CA . TRP A 1 102 ? 1.279 7.031 -3.003 1.00 92.38 102 TRP A CA 1
ATOM 776 C C . TRP A 1 102 ? 2.145 6.277 -1.997 1.00 92.38 102 TRP A C 1
ATOM 778 O O . TRP A 1 102 ? 3.207 5.765 -2.367 1.00 92.38 102 TRP A O 1
ATOM 788 N N . ALA A 1 103 ? 1.680 6.146 -0.755 1.00 91.12 103 ALA A N 1
ATOM 789 C CA . ALA A 1 103 ? 2.355 5.392 0.291 1.00 91.12 103 ALA A CA 1
ATOM 790 C C . ALA A 1 103 ? 2.555 3.924 -0.108 1.00 91.12 103 ALA A C 1
ATOM 792 O O . ALA A 1 103 ? 3.684 3.424 -0.083 1.00 91.12 103 ALA A O 1
ATOM 793 N N . LEU A 1 104 ? 1.492 3.255 -0.566 1.00 92.81 104 LEU A N 1
ATOM 794 C CA . LEU A 1 104 ? 1.553 1.880 -1.073 1.00 92.81 104 LEU A CA 1
ATOM 795 C C . LEU A 1 104 ? 2.538 1.749 -2.236 1.00 92.81 104 LEU A C 1
ATOM 797 O O . LEU A 1 104 ? 3.378 0.846 -2.242 1.00 92.81 104 LEU A O 1
ATOM 801 N N . ARG A 1 105 ? 2.478 2.666 -3.209 1.00 92.81 105 ARG A N 1
ATOM 802 C CA . ARG A 1 105 ? 3.361 2.647 -4.383 1.00 92.81 105 ARG A CA 1
ATOM 803 C C . ARG A 1 105 ? 4.833 2.802 -3.994 1.00 92.81 105 ARG A C 1
ATOM 805 O O . ARG A 1 105 ? 5.684 2.054 -4.483 1.00 92.81 105 ARG A O 1
ATOM 812 N N . HIS A 1 106 ? 5.147 3.755 -3.119 1.00 91.19 106 HIS A N 1
ATOM 813 C CA . HIS A 1 106 ? 6.511 3.992 -2.649 1.00 91.19 106 HIS A CA 1
ATOM 814 C C . HIS A 1 106 ? 7.045 2.825 -1.820 1.00 91.19 106 HIS A C 1
ATOM 816 O O . HIS A 1 106 ? 8.181 2.398 -2.042 1.00 91.19 106 HIS A O 1
ATOM 822 N N . LEU A 1 107 ? 6.230 2.260 -0.927 1.00 90.44 107 LEU A N 1
ATOM 823 C CA . LEU A 1 107 ? 6.603 1.088 -0.137 1.00 90.44 107 LEU A CA 1
ATOM 824 C C . LEU A 1 107 ? 6.832 -0.145 -1.011 1.00 90.44 107 LEU A C 1
ATOM 826 O O . LEU A 1 107 ? 7.834 -0.837 -0.832 1.00 90.44 107 LEU A O 1
ATOM 830 N N . ALA A 1 108 ? 5.979 -0.383 -2.009 1.00 91.25 108 ALA A N 1
ATOM 831 C CA . ALA A 1 108 ? 6.165 -1.479 -2.956 1.00 91.25 108 ALA A CA 1
ATOM 832 C C . ALA A 1 108 ? 7.475 -1.313 -3.742 1.00 91.25 108 ALA A C 1
ATOM 834 O O . ALA A 1 108 ? 8.254 -2.259 -3.877 1.00 91.25 108 ALA A O 1
ATOM 835 N N . GLY A 1 109 ? 7.773 -0.092 -4.199 1.00 90.81 109 GLY A N 1
ATOM 836 C CA . GLY A 1 109 ? 9.042 0.234 -4.853 1.00 90.81 109 GLY A CA 1
ATOM 837 C C . GLY A 1 109 ? 10.259 0.048 -3.942 1.00 90.81 109 GLY A C 1
ATOM 838 O O . GLY A 1 109 ? 11.291 -0.464 -4.380 1.00 90.81 109 GLY A O 1
ATOM 839 N N . PHE A 1 110 ? 10.145 0.425 -2.670 1.00 89.88 110 PHE A N 1
ATOM 840 C CA . PHE A 1 110 ? 11.192 0.239 -1.669 1.00 89.88 110 PHE A CA 1
ATOM 841 C C . PHE A 1 110 ? 11.484 -1.237 -1.410 1.00 89.88 110 PHE A C 1
ATOM 843 O O . PHE A 1 110 ? 12.642 -1.651 -1.504 1.00 89.88 110 PHE A O 1
ATOM 850 N N . VAL A 1 111 ? 10.451 -2.043 -1.155 1.00 88.44 111 VAL A N 1
ATOM 851 C CA . VAL A 1 111 ? 10.601 -3.487 -0.929 1.00 88.44 111 VAL A CA 1
ATOM 852 C C . VAL A 1 111 ? 11.160 -4.169 -2.174 1.00 88.44 111 VAL A C 1
ATOM 854 O O . VAL A 1 111 ? 12.124 -4.925 -2.058 1.00 88.44 111 VAL A O 1
ATOM 857 N N . LYS A 1 112 ? 10.664 -3.827 -3.373 1.00 89.12 112 LYS A N 1
ATOM 858 C CA . LYS A 1 112 ? 11.223 -4.314 -4.643 1.00 89.12 112 LYS A CA 1
ATOM 859 C C . LYS A 1 112 ? 12.724 -4.037 -4.740 1.00 89.12 112 LYS A C 1
ATOM 861 O O . LYS A 1 112 ? 13.499 -4.955 -4.993 1.00 89.12 112 LYS A O 1
ATOM 866 N N . ARG A 1 113 ? 13.156 -2.788 -4.528 1.00 87.62 113 ARG A N 1
ATOM 867 C CA . ARG A 1 113 ? 14.583 -2.419 -4.602 1.00 87.62 113 ARG A CA 1
ATOM 868 C C . ARG A 1 113 ? 15.421 -3.182 -3.580 1.00 87.62 113 ARG A C 1
ATOM 870 O O . ARG A 1 113 ? 16.554 -3.542 -3.887 1.00 87.62 113 ARG A O 1
ATOM 877 N N . LYS A 1 114 ? 14.891 -3.426 -2.379 1.00 84.81 114 LYS A N 1
ATOM 878 C CA . LYS A 1 114 ? 15.586 -4.218 -1.358 1.00 84.81 114 LYS A CA 1
ATOM 879 C C . LYS A 1 114 ? 15.716 -5.683 -1.742 1.00 84.81 114 LYS A C 1
ATOM 881 O O . LYS A 1 114 ? 16.806 -6.225 -1.590 1.00 84.81 114 LYS A O 1
ATOM 886 N N . ALA A 1 115 ? 14.656 -6.282 -2.279 1.00 84.19 115 ALA A N 1
ATOM 887 C CA . ALA A 1 115 ? 14.676 -7.652 -2.778 1.00 84.19 115 ALA A CA 1
ATOM 888 C C . ALA A 1 115 ? 15.674 -7.814 -3.936 1.00 84.19 115 ALA A C 1
ATOM 890 O O . ALA A 1 115 ? 16.517 -8.700 -3.891 1.00 84.19 115 ALA A O 1
ATOM 891 N N . GLN A 1 116 ? 15.663 -6.901 -4.916 1.00 82.06 116 GLN A N 1
ATOM 892 C CA . GLN A 1 116 ? 16.583 -6.939 -6.064 1.00 82.06 116 GLN A CA 1
ATOM 893 C C . GLN A 1 116 ? 18.058 -6.769 -5.679 1.00 82.06 116 GLN A C 1
ATOM 895 O O . GLN A 1 116 ? 18.932 -7.283 -6.366 1.00 82.06 116 GLN A O 1
ATOM 900 N N . LYS A 1 117 ? 18.348 -6.034 -4.600 1.00 83.25 117 LYS A N 1
ATOM 901 C CA . LYS A 1 117 ? 19.715 -5.829 -4.101 1.00 83.25 117 LYS A CA 1
ATOM 902 C C . LYS A 1 117 ? 20.136 -6.855 -3.042 1.00 83.25 117 LYS A C 1
ATOM 904 O O . LYS A 1 117 ? 21.191 -6.680 -2.441 1.00 83.25 117 LYS A O 1
ATOM 909 N N . SER A 1 118 ? 19.303 -7.857 -2.742 1.00 73.88 118 SER A N 1
ATOM 910 C CA . SER A 1 118 ? 19.512 -8.798 -1.629 1.00 73.88 118 SER A CA 1
ATOM 911 C C . SER A 1 118 ? 19.760 -8.104 -0.278 1.00 73.88 118 SER A C 1
ATOM 913 O O . SER A 1 118 ? 20.385 -8.658 0.619 1.00 73.88 118 SER A O 1
ATOM 915 N N . LEU A 1 119 ? 19.233 -6.886 -0.100 1.00 62.28 119 LEU A N 1
ATOM 916 C CA . LEU A 1 119 ? 19.338 -6.085 1.129 1.00 62.28 119 LEU A CA 1
ATOM 917 C C . LEU A 1 119 ? 18.207 -6.406 2.114 1.00 62.28 119 LEU A C 1
ATOM 919 O O . LEU A 1 119 ? 17.799 -5.557 2.916 1.00 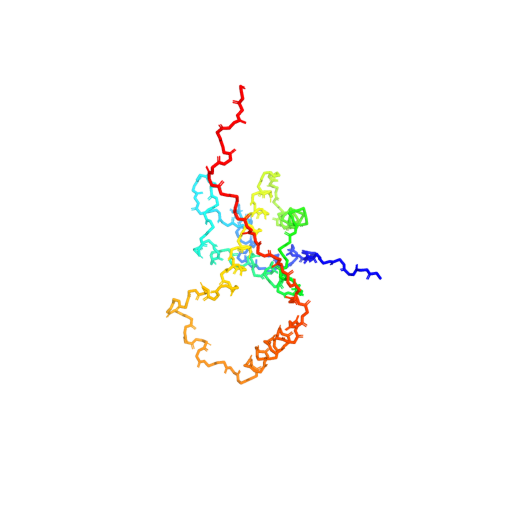62.28 119 LEU A O 1
ATOM 923 N N . VAL A 1 120 ? 17.654 -7.616 2.021 1.00 61.16 120 VAL A N 1
ATOM 924 C CA . VAL A 1 120 ? 16.673 -8.125 2.974 1.00 61.16 120 VAL A CA 1
ATOM 925 C C . VAL A 1 120 ? 17.433 -8.300 4.280 1.00 61.16 120 VAL A C 1
ATOM 927 O O . VAL A 1 120 ? 18.263 -9.193 4.414 1.00 61.16 120 VAL A O 1
ATOM 930 N N . SER A 1 121 ? 17.245 -7.371 5.216 1.00 52.56 121 SER A N 1
ATOM 931 C CA . SER A 1 121 ? 17.918 -7.444 6.507 1.00 52.56 121 SER A CA 1
ATOM 932 C C . SER A 1 121 ? 17.471 -8.728 7.204 1.00 52.56 121 SER A C 1
ATOM 934 O O . SER A 1 121 ? 16.360 -8.778 7.729 1.00 52.56 121 SER A O 1
ATOM 936 N N . LEU A 1 122 ? 18.342 -9.741 7.213 1.00 51.41 122 LEU A N 1
ATOM 937 C CA . LEU A 1 122 ? 18.253 -10.996 7.971 1.00 51.41 122 LEU A CA 1
ATOM 938 C C . LEU A 1 122 ? 18.400 -10.738 9.482 1.00 51.41 122 LEU A C 1
ATOM 940 O O . LEU A 1 122 ? 19.141 -11.423 10.181 1.00 51.41 122 LEU A O 1
ATOM 944 N N . ALA A 1 123 ? 17.753 -9.695 10.001 1.00 40.81 123 ALA A N 1
ATOM 945 C CA . ALA A 1 123 ? 17.872 -9.282 11.389 1.00 40.81 123 ALA A CA 1
ATOM 946 C C . ALA A 1 123 ? 17.160 -10.294 12.307 1.00 40.81 123 ALA A C 1
ATOM 948 O O . ALA A 1 123 ? 15.994 -10.132 12.651 1.00 40.81 123 ALA A O 1
ATOM 949 N N . ALA A 1 124 ? 17.900 -11.347 12.658 1.00 43.41 124 ALA A N 1
ATOM 950 C CA . ALA A 1 124 ? 17.891 -12.188 13.859 1.00 43.41 124 ALA A CA 1
ATOM 951 C C . ALA A 1 124 ? 16.587 -12.835 14.380 1.00 43.41 124 ALA A C 1
ATOM 953 O O . ALA A 1 124 ? 16.688 -13.678 15.262 1.00 43.41 124 ALA A O 1
ATOM 954 N N . ARG A 1 125 ? 15.382 -12.524 13.880 1.00 41.78 125 ARG A N 1
ATOM 955 C CA . ARG A 1 125 ? 14.126 -13.180 14.326 1.00 41.78 125 ARG A CA 1
ATOM 956 C C . ARG A 1 125 ? 13.454 -14.091 13.300 1.00 41.78 125 ARG A C 1
ATOM 958 O O . ARG A 1 125 ? 12.500 -14.774 13.645 1.00 41.78 125 ARG A O 1
ATOM 965 N N . THR A 1 126 ? 13.948 -14.135 12.068 1.00 44.47 126 THR A N 1
ATOM 966 C CA . THR A 1 126 ? 13.439 -15.024 11.006 1.00 44.47 126 THR A CA 1
ATOM 967 C C . THR A 1 126 ? 14.382 -16.178 10.664 1.00 44.47 126 THR A C 1
ATOM 969 O O . THR A 1 126 ? 14.000 -17.059 9.898 1.00 44.47 126 THR A O 1
ATOM 972 N N . HIS A 1 127 ? 15.589 -16.218 11.240 1.00 42.69 127 HIS A N 1
ATOM 973 C CA . HIS A 1 127 ? 16.577 -17.263 10.946 1.00 42.69 127 HIS A CA 1
ATOM 974 C C . HIS A 1 127 ? 16.094 -18.669 11.353 1.00 42.69 127 HIS A C 1
ATOM 976 O O . HIS A 1 127 ? 16.423 -19.643 10.676 1.00 42.69 127 HIS A O 1
ATOM 982 N N . ASP A 1 128 ? 15.243 -18.766 12.378 1.00 40.88 128 ASP A N 1
ATOM 983 C CA . ASP A 1 128 ? 14.724 -20.053 12.861 1.00 40.88 128 ASP A CA 1
ATOM 984 C C . ASP A 1 128 ? 13.661 -20.668 11.935 1.00 40.88 128 ASP A C 1
ATOM 986 O O . ASP A 1 128 ? 13.507 -21.883 11.918 1.00 40.88 128 ASP A O 1
ATOM 990 N N . PHE A 1 129 ? 12.978 -19.864 11.108 1.00 44.25 129 PHE A N 1
ATOM 991 C CA . PHE A 1 129 ? 11.994 -20.367 10.133 1.00 44.25 129 PHE A CA 1
ATOM 992 C C . PHE A 1 129 ? 12.578 -20.588 8.731 1.00 44.25 129 PHE A C 1
ATOM 994 O O . PHE A 1 129 ? 12.011 -21.347 7.953 1.00 44.25 129 PHE A O 1
ATOM 1001 N N . ILE A 1 130 ? 13.699 -19.939 8.395 1.00 47.91 130 ILE A N 1
ATOM 1002 C CA . ILE A 1 130 ? 14.312 -20.009 7.055 1.00 47.91 130 ILE A CA 1
ATOM 1003 C C . ILE A 1 130 ? 15.470 -21.022 7.001 1.00 47.91 130 ILE A C 1
ATOM 1005 O O . ILE A 1 130 ? 15.836 -21.461 5.919 1.00 47.91 130 ILE A O 1
ATOM 1009 N N . SER A 1 131 ? 16.018 -21.468 8.140 1.00 45.97 131 SER A N 1
ATOM 1010 C CA . SER A 1 131 ? 17.104 -22.472 8.157 1.00 45.97 131 SER A CA 1
ATOM 1011 C C . SER A 1 131 ? 16.647 -23.916 7.918 1.00 45.97 131 SER A C 1
ATOM 1013 O O . SER A 1 131 ? 17.471 -24.827 7.914 1.00 45.97 131 SER A O 1
ATOM 1015 N N . GLN A 1 132 ? 15.352 -24.137 7.695 1.00 50.50 132 GLN A N 1
ATOM 1016 C CA . GLN A 1 132 ? 14.837 -25.386 7.141 1.00 50.50 132 GLN A CA 1
ATOM 1017 C C . GLN A 1 132 ? 13.855 -25.061 6.012 1.00 50.50 132 GLN A C 1
ATOM 1019 O O . GLN A 1 132 ? 12.643 -25.136 6.222 1.00 50.50 132 GLN A O 1
ATOM 1024 N N . PRO A 1 133 ? 14.331 -24.677 4.811 1.00 47.38 133 PRO A N 1
ATOM 1025 C CA . PRO A 1 133 ? 13.462 -24.765 3.652 1.00 47.38 133 PRO A CA 1
ATOM 1026 C C . PRO A 1 133 ? 13.095 -26.244 3.500 1.00 47.38 133 PRO A C 1
ATOM 1028 O O . PRO A 1 133 ? 13.972 -27.109 3.446 1.00 47.38 133 PRO A O 1
ATOM 1031 N N . SER A 1 134 ? 11.798 -26.557 3.486 1.00 54.31 134 SER A N 1
ATOM 1032 C CA . SER A 1 134 ? 11.357 -27.874 3.038 1.00 54.31 134 SER A CA 1
ATOM 1033 C C . SER A 1 134 ? 11.943 -28.111 1.639 1.00 54.31 134 SER A C 1
ATOM 1035 O O . SER A 1 134 ? 11.944 -27.168 0.841 1.00 54.31 134 SER A O 1
ATOM 1037 N N . PRO A 1 135 ? 12.447 -29.317 1.328 1.00 58.03 135 PRO A N 1
ATOM 1038 C CA . PRO A 1 135 ? 13.123 -29.604 0.058 1.00 58.03 135 PRO A CA 1
ATOM 1039 C C . PRO A 1 135 ? 12.320 -29.131 -1.170 1.00 58.03 135 PRO A C 1
ATOM 1041 O O . PRO A 1 135 ? 12.891 -28.566 -2.098 1.00 58.03 135 PRO A O 1
ATOM 1044 N N . ASP A 1 136 ? 10.992 -29.203 -1.091 1.00 56.69 136 ASP A N 1
ATOM 1045 C CA . ASP A 1 136 ? 10.048 -28.786 -2.134 1.00 56.69 136 ASP A CA 1
ATOM 1046 C C . ASP A 1 136 ? 10.078 -27.276 -2.471 1.00 56.69 136 ASP A C 1
ATOM 1048 O O . ASP A 1 136 ? 9.748 -26.871 -3.583 1.00 56.69 136 ASP A O 1
ATOM 1052 N N . LEU A 1 137 ? 10.472 -26.409 -1.527 1.00 55.31 137 LEU A N 1
ATOM 1053 C CA . LEU A 1 137 ? 10.567 -24.955 -1.745 1.00 55.31 137 LEU A CA 1
ATOM 1054 C C . LEU A 1 137 ? 11.896 -24.555 -2.388 1.00 55.31 137 LEU A C 1
ATOM 1056 O O . LEU A 1 137 ? 11.960 -23.543 -3.087 1.00 55.31 137 LEU A O 1
ATOM 1060 N N . GLN A 1 138 ? 12.947 -25.343 -2.157 1.00 63.22 138 GLN A N 1
ATOM 1061 C CA . GLN A 1 138 ? 14.266 -25.086 -2.721 1.00 63.22 138 GLN A CA 1
ATOM 1062 C C . GLN A 1 138 ? 14.270 -25.361 -4.230 1.00 63.22 138 GLN A C 1
ATOM 1064 O O . GLN A 1 138 ? 14.758 -24.526 -4.988 1.00 63.22 138 GLN A O 1
ATOM 1069 N N . GLU A 1 139 ? 13.609 -26.436 -4.673 1.00 66.38 139 GLU A N 1
ATOM 1070 C CA . GLU A 1 139 ? 13.418 -26.722 -6.102 1.00 66.38 139 GLU A CA 1
ATOM 1071 C C . GLU A 1 139 ? 12.685 -25.587 -6.827 1.00 66.38 139 GLU A C 1
ATOM 1073 O O . GLU A 1 139 ? 13.090 -25.186 -7.915 1.00 66.38 139 GLU A O 1
ATOM 1078 N N . LEU A 1 140 ? 11.660 -24.997 -6.203 1.00 66.12 140 LEU A N 1
ATOM 1079 C CA . LEU A 1 140 ? 10.891 -23.906 -6.807 1.00 66.12 140 LEU A CA 1
ATOM 1080 C C . LEU A 1 140 ? 11.722 -22.619 -6.966 1.00 66.12 140 LEU A C 1
ATOM 1082 O O . LEU A 1 140 ? 11.595 -21.899 -7.957 1.00 66.12 140 LEU A O 1
ATOM 1086 N N . VAL A 1 141 ? 12.585 -22.319 -5.990 1.00 67.81 141 VAL A N 1
ATOM 1087 C CA . VAL A 1 141 ? 13.508 -21.172 -6.043 1.00 67.81 141 VAL A CA 1
ATOM 1088 C C . VAL A 1 141 ? 14.574 -21.381 -7.116 1.00 67.81 141 VAL A C 1
ATOM 1090 O O . VAL A 1 141 ? 14.894 -20.441 -7.851 1.00 67.81 141 VAL A O 1
ATOM 1093 N N . ASP A 1 142 ? 15.093 -22.599 -7.231 1.00 74.25 142 ASP A N 1
ATOM 1094 C CA . ASP A 1 142 ? 16.09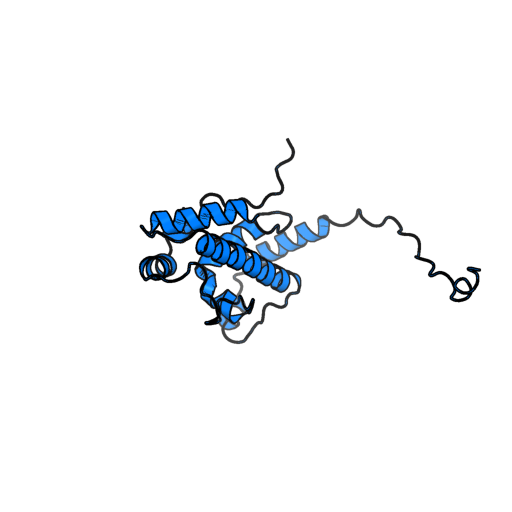4 -22.952 -8.233 1.00 74.25 142 ASP A CA 1
ATOM 1095 C C . ASP A 1 142 ? 15.487 -22.942 -9.648 1.00 74.25 142 ASP A C 1
ATOM 1097 O O . ASP A 1 142 ? 16.105 -22.426 -10.581 1.00 74.25 142 ASP A O 1
ATOM 1101 N N . GLU A 1 143 ? 14.227 -23.355 -9.804 1.00 72.31 143 GLU A N 1
ATOM 1102 C CA . GLU A 1 143 ? 13.494 -23.278 -11.071 1.00 72.31 143 GLU A CA 1
ATOM 1103 C C . GLU A 1 143 ? 13.228 -21.823 -11.511 1.00 72.31 143 GLU A C 1
ATOM 1105 O O . GLU A 1 143 ? 13.351 -21.485 -12.692 1.00 72.31 143 GLU A O 1
ATOM 1110 N N . ILE A 1 144 ? 12.920 -20.922 -10.570 1.00 71.12 144 ILE A N 1
ATOM 1111 C CA . ILE A 1 144 ? 12.759 -19.484 -10.850 1.00 71.12 144 ILE A CA 1
ATOM 1112 C C . ILE A 1 144 ? 14.087 -18.856 -11.293 1.00 71.12 144 ILE A C 1
ATOM 1114 O O . ILE A 1 144 ? 14.093 -18.008 -12.189 1.00 71.12 144 ILE A O 1
ATOM 1118 N N . ARG A 1 145 ? 15.213 -19.267 -10.696 1.00 70.69 145 ARG A N 1
ATOM 1119 C CA . ARG A 1 145 ? 16.549 -18.777 -11.070 1.00 70.69 145 ARG A CA 1
ATOM 1120 C C . ARG A 1 145 ? 16.984 -19.272 -12.442 1.00 70.69 145 ARG A C 1
ATOM 1122 O O . ARG A 1 145 ? 17.403 -18.450 -13.252 1.00 70.69 145 ARG A O 1
ATOM 1129 N N . ALA A 1 146 ? 16.798 -20.559 -12.732 1.00 72.44 146 ALA A N 1
ATOM 1130 C CA . ALA A 1 146 ? 17.119 -21.138 -14.036 1.00 72.44 146 ALA A CA 1
ATOM 1131 C C . ALA A 1 146 ? 16.355 -20.435 -15.175 1.00 72.44 146 ALA A C 1
ATOM 1133 O O . ALA A 1 146 ? 16.932 -20.073 -16.197 1.00 72.44 146 ALA A O 1
ATOM 1134 N N . ARG A 1 147 ? 15.072 -20.113 -14.957 1.00 66.94 147 ARG A N 1
ATOM 1135 C CA . ARG A 1 147 ? 14.256 -19.345 -15.918 1.00 66.94 147 ARG A CA 1
ATOM 1136 C C . ARG A 1 147 ? 14.713 -17.892 -16.102 1.00 66.94 147 ARG A C 1
ATOM 1138 O O . ARG A 1 147 ? 14.366 -17.274 -17.107 1.00 66.94 147 ARG A O 1
ATOM 1145 N N . GLY A 1 148 ? 15.430 -17.328 -15.130 1.00 58.09 148 GLY A N 1
ATOM 1146 C CA . GLY A 1 148 ? 16.005 -15.985 -15.204 1.00 58.09 148 GLY A CA 1
ATOM 1147 C C . GLY A 1 148 ? 17.325 -15.930 -15.975 1.00 58.09 148 GLY A C 1
ATOM 1148 O O . GLY A 1 148 ? 17.586 -14.930 -16.641 1.00 58.09 148 GLY A O 1
ATOM 1149 N N . GLU A 1 149 ? 18.132 -16.992 -15.919 1.00 55.16 149 GLU A N 1
ATOM 1150 C CA . GLU A 1 149 ? 19.420 -17.079 -16.624 1.00 55.16 149 GLU A CA 1
ATOM 1151 C C . GLU A 1 149 ? 19.250 -17.359 -18.127 1.00 55.16 149 GLU A C 1
ATOM 1153 O O . GLU A 1 149 ? 19.944 -16.746 -18.938 1.00 55.16 149 GLU A O 1
ATOM 1158 N N . ASP A 1 150 ? 18.245 -18.145 -18.527 1.00 52.72 150 ASP A N 1
ATOM 1159 C CA . ASP A 1 150 ? 17.928 -18.387 -19.947 1.00 52.72 150 ASP A CA 1
ATOM 1160 C C . ASP A 1 150 ? 17.425 -17.134 -20.700 1.00 52.72 150 ASP A C 1
ATOM 1162 O O . ASP A 1 150 ? 17.367 -17.113 -21.931 1.00 52.72 150 ASP A O 1
ATOM 1166 N N . ALA A 1 151 ? 17.070 -16.056 -19.988 1.00 50.31 151 ALA A N 1
ATOM 1167 C CA . ALA A 1 151 ? 16.558 -14.819 -20.582 1.00 50.31 151 ALA A CA 1
ATOM 1168 C C . ALA A 1 151 ? 17.651 -13.824 -21.032 1.00 50.31 151 ALA A C 1
ATOM 1170 O O . ALA A 1 151 ? 17.316 -12.746 -21.533 1.00 50.31 151 ALA A O 1
ATOM 1171 N N . LEU A 1 152 ? 18.941 -14.145 -20.872 1.00 50.50 152 LEU A N 1
ATOM 1172 C CA . LEU A 1 152 ? 20.051 -13.261 -21.248 1.00 50.50 152 LEU A CA 1
ATOM 1173 C C . LEU A 1 152 ? 21.137 -14.001 -22.042 1.00 50.50 152 LEU A C 1
ATOM 1175 O O . LEU A 1 152 ? 22.157 -14.405 -21.488 1.00 50.50 152 LEU A O 1
ATOM 1179 N N . PRO A 1 153 ? 20.972 -14.077 -23.375 1.00 47.84 153 PRO A N 1
ATOM 1180 C CA . PRO A 1 153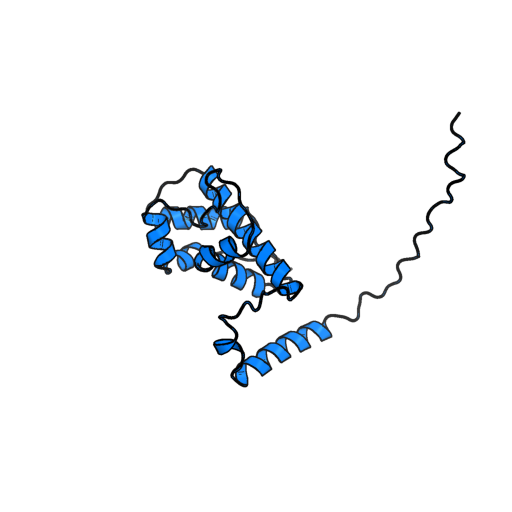 ? 22.103 -13.707 -24.221 1.00 47.84 153 PRO A CA 1
ATOM 1181 C C . PRO A 1 153 ? 21.649 -12.982 -25.500 1.00 47.84 153 PRO A C 1
ATOM 1183 O O . PRO A 1 153 ? 21.773 -13.544 -26.576 1.00 47.84 153 PRO A O 1
ATOM 1186 N N . MET A 1 154 ? 21.111 -11.753 -25.431 1.00 47.06 154 MET A N 1
ATOM 1187 C CA . MET A 1 154 ? 20.830 -10.954 -26.652 1.00 47.06 154 MET A CA 1
ATOM 1188 C C . MET A 1 154 ? 20.959 -9.426 -26.489 1.00 47.06 154 MET A C 1
ATOM 1190 O O . MET A 1 154 ? 20.349 -8.670 -27.238 1.00 47.06 154 MET A O 1
ATOM 1194 N N . ILE A 1 155 ? 21.774 -8.932 -25.551 1.00 46.62 155 ILE A N 1
ATOM 1195 C CA . ILE A 1 155 ? 22.130 -7.499 -25.522 1.00 46.62 155 ILE A CA 1
ATOM 1196 C C . ILE A 1 155 ? 23.633 -7.347 -25.285 1.00 46.62 155 ILE A C 1
ATOM 1198 O O . ILE A 1 155 ? 24.087 -6.870 -24.250 1.00 46.62 155 ILE A O 1
ATOM 1202 N N . ALA A 1 156 ? 24.411 -7.819 -26.251 1.00 47.16 156 ALA A N 1
ATOM 1203 C CA . ALA A 1 156 ? 25.812 -7.457 -26.403 1.00 47.16 156 ALA A CA 1
ATOM 1204 C C . ALA A 1 156 ? 25.992 -6.945 -27.834 1.00 47.16 156 ALA A C 1
ATOM 1206 O O . ALA A 1 156 ? 26.544 -7.633 -28.684 1.00 47.16 156 ALA A O 1
ATOM 1207 N N . GLU A 1 157 ? 25.459 -5.756 -28.107 1.00 42.50 157 GLU A N 1
ATOM 1208 C CA . GLU A 1 157 ? 25.834 -4.979 -29.286 1.00 42.50 157 GLU A CA 1
ATOM 1209 C C . GLU A 1 157 ? 26.453 -3.669 -28.788 1.00 42.50 157 GLU A C 1
ATOM 1211 O O . GLU A 1 157 ? 25.775 -2.741 -28.353 1.00 42.50 157 GLU A O 1
ATOM 1216 N N . GLU A 1 158 ? 27.779 -3.731 -28.677 1.00 46.06 158 GLU A N 1
ATOM 1217 C CA . GLU A 1 158 ? 28.763 -2.666 -28.884 1.00 46.06 158 GLU A CA 1
ATOM 1218 C C . GLU A 1 158 ? 28.234 -1.216 -28.841 1.00 46.06 158 GLU A C 1
ATOM 1220 O O . GLU A 1 158 ? 27.877 -0.617 -29.853 1.00 46.06 158 GLU A O 1
ATOM 1225 N N . ALA A 1 159 ? 28.250 -0.603 -27.654 1.00 47.12 159 ALA A N 1
ATOM 1226 C CA . ALA A 1 159 ? 28.235 0.853 -27.558 1.00 47.12 159 ALA A CA 1
ATOM 1227 C C . ALA A 1 159 ? 29.673 1.366 -27.784 1.00 47.12 159 ALA A C 1
ATOM 1229 O O . ALA A 1 159 ? 30.571 0.951 -27.041 1.00 47.12 159 ALA A O 1
ATOM 1230 N N . PRO A 1 160 ? 29.930 2.243 -28.772 1.00 51.62 160 PRO A N 1
ATOM 1231 C CA . PRO A 1 160 ? 31.261 2.795 -28.981 1.00 51.62 160 PRO A CA 1
ATOM 1232 C C . PRO A 1 160 ? 31.683 3.661 -27.780 1.00 51.62 160 PRO A C 1
ATOM 1234 O O . PRO A 1 160 ? 30.834 4.295 -27.143 1.00 51.62 160 PRO A O 1
ATOM 1237 N N . PRO A 1 161 ? 32.986 3.695 -27.448 1.00 46.84 161 PRO A N 1
ATOM 1238 C CA . PRO A 1 161 ? 33.481 4.450 -26.307 1.00 46.84 161 PRO A CA 1
ATOM 1239 C C . PRO A 1 161 ? 33.212 5.946 -26.496 1.00 46.84 161 PRO A C 1
ATOM 1241 O O . PRO A 1 161 ? 33.569 6.535 -27.514 1.00 46.84 161 PRO A O 1
ATOM 1244 N N . LEU A 1 162 ? 32.591 6.557 -25.484 1.00 48.44 162 LEU A N 1
ATOM 1245 C CA . LEU A 1 162 ? 32.464 8.006 -25.357 1.00 48.44 162 LEU A CA 1
ATOM 1246 C C . LEU A 1 162 ? 33.867 8.616 -25.232 1.00 48.44 162 LEU A C 1
ATOM 1248 O O . LEU A 1 162 ? 34.479 8.565 -24.165 1.00 48.44 162 LEU A O 1
ATOM 1252 N N . THR A 1 163 ? 34.376 9.197 -26.314 1.00 53.09 163 THR A N 1
ATOM 1253 C CA . THR A 1 163 ? 35.492 10.140 -26.264 1.00 53.09 163 THR A CA 1
ATOM 1254 C C . THR A 1 163 ? 35.008 11.426 -25.601 1.00 53.09 163 THR A C 1
ATOM 1256 O O . THR A 1 163 ? 34.127 12.118 -26.111 1.00 53.09 163 THR A O 1
ATOM 1259 N N . LEU A 1 164 ? 35.563 11.727 -24.427 1.00 56.16 164 LEU A N 1
ATOM 1260 C CA . LEU A 1 164 ? 35.448 13.046 -23.812 1.00 56.16 164 LEU A CA 1
ATOM 1261 C C . LEU A 1 164 ? 36.203 14.053 -24.698 1.00 56.16 164 LEU A C 1
ATOM 1263 O O . LEU A 1 164 ? 37.314 13.730 -25.119 1.00 56.16 164 LEU A O 1
ATOM 1267 N N . PRO A 1 165 ? 35.641 15.236 -24.999 1.00 54.22 165 PRO A N 1
ATOM 1268 C CA . PRO A 1 165 ? 36.387 16.272 -25.701 1.00 54.22 165 PRO A CA 1
ATOM 1269 C C . PRO A 1 165 ? 37.525 16.794 -24.815 1.00 54.22 165 PRO A C 1
ATOM 1271 O O . PRO A 1 165 ? 37.343 16.995 -23.609 1.00 54.22 165 PRO A O 1
ATOM 1274 N N . ASP A 1 166 ? 38.693 16.986 -25.427 1.00 60.72 166 ASP A N 1
ATOM 1275 C CA . ASP A 1 166 ? 39.874 17.550 -24.782 1.00 60.72 166 ASP A CA 1
ATOM 1276 C C . ASP A 1 166 ? 39.587 18.969 -24.247 1.00 60.72 166 ASP A C 1
ATOM 1278 O O . ASP A 1 166 ? 38.848 19.740 -24.865 1.00 60.72 166 ASP A O 1
ATOM 1282 N N . PRO A 1 167 ? 40.168 19.353 -23.097 1.00 53.88 167 PRO A N 1
ATOM 1283 C CA . PRO A 1 167 ? 39.859 20.609 -22.411 1.00 53.88 167 PRO A CA 1
ATOM 1284 C C . PRO A 1 167 ? 40.362 21.887 -23.114 1.00 53.88 167 PRO A C 1
ATOM 1286 O O . PRO A 1 167 ? 40.221 22.972 -22.550 1.00 53.88 167 PRO A O 1
ATOM 1289 N N . GLU A 1 168 ? 40.933 21.802 -24.319 1.00 56.81 168 GLU A N 1
ATOM 1290 C CA . GLU A 1 168 ? 41.494 22.960 -25.034 1.00 56.81 168 GLU A CA 1
ATOM 1291 C C . GLU A 1 168 ? 40.489 23.686 -25.955 1.00 56.81 168 GLU A C 1
ATOM 1293 O O . GLU A 1 168 ? 40.753 24.819 -26.353 1.00 56.81 168 GLU A O 1
ATOM 1298 N N . ASP A 1 169 ? 39.295 23.132 -26.200 1.00 55.19 169 ASP A N 1
ATOM 1299 C CA . ASP A 1 169 ? 38.286 23.742 -27.093 1.00 55.19 169 ASP A CA 1
ATOM 1300 C C . ASP A 1 169 ? 37.343 24.770 -26.420 1.00 55.19 169 ASP A C 1
ATOM 1302 O O . ASP A 1 169 ? 36.469 25.345 -27.067 1.00 55.19 169 ASP A O 1
ATOM 1306 N N . CYS A 1 170 ? 37.512 25.076 -25.129 1.00 51.56 170 CYS A N 1
ATOM 1307 C CA . CYS A 1 170 ? 36.659 26.044 -24.412 1.00 51.56 170 CYS A CA 1
ATOM 1308 C C . CYS A 1 170 ? 37.135 27.512 -24.477 1.00 51.56 170 CYS A C 1
ATOM 1310 O O . CYS A 1 170 ? 36.594 28.357 -23.764 1.00 51.56 170 CYS A O 1
ATOM 1312 N N . MET A 1 171 ? 38.136 27.845 -25.298 1.00 56.72 171 MET A N 1
ATOM 1313 C CA . MET A 1 171 ? 38.771 29.176 -25.312 1.00 56.72 171 MET A CA 1
ATOM 1314 C C . MET A 1 171 ? 38.761 29.874 -26.679 1.00 56.72 171 MET A C 1
ATOM 1316 O O . MET A 1 171 ? 39.675 30.638 -26.970 1.00 56.72 171 MET A O 1
ATOM 1320 N N . GLN A 1 172 ? 37.728 29.680 -27.505 1.00 53.88 172 GLN A N 1
ATOM 1321 C CA . GLN A 1 172 ? 37.445 30.583 -28.631 1.00 53.88 172 GLN A CA 1
ATOM 1322 C C . GLN A 1 172 ? 35.939 30.771 -28.839 1.00 53.88 172 GLN A C 1
ATOM 1324 O O . GLN A 1 172 ? 35.321 30.135 -29.687 1.00 53.88 172 GLN A O 1
ATOM 1329 N N . LEU A 1 173 ? 35.352 31.683 -28.067 1.00 49.16 173 LEU A N 1
ATOM 1330 C CA . LEU A 1 173 ? 34.201 32.458 -28.517 1.00 49.16 173 LEU A CA 1
ATOM 1331 C C . LEU A 1 173 ? 34.530 33.929 -28.254 1.00 49.16 173 LEU A C 1
ATOM 1333 O O . LEU A 1 173 ? 34.789 34.312 -27.112 1.00 49.16 173 LEU A O 1
ATOM 1337 N N . GLU A 1 174 ? 34.625 34.669 -29.358 1.00 46.81 174 GLU A N 1
ATOM 1338 C CA . GLU A 1 174 ? 34.839 36.119 -29.456 1.00 46.81 174 GLU A CA 1
ATOM 1339 C C . GLU A 1 174 ? 33.800 36.940 -28.678 1.00 46.81 174 GLU A C 1
ATOM 1341 O O . GLU A 1 174 ? 32.622 36.512 -28.603 1.00 46.81 174 GLU A O 1
#

Sequence (174 aa):
MAASIRCDVSGLSAQWEKIESIRDRVRGGGFLVEPVNADGGLDVSNKLAIKSIDALIFVLVRVADTKVLKIPDIEPLRTCVSEIYALMNREVDQSRVDDDAWALRHLAGFVKRKAQKSLVSLAARTHDFISQPSPDLQELVDEIRARGEDALPMIAEEAPPLTLPDPEDCMQLE

Radius of gyration: 22.11 Å; Cα contacts (8 Å, |Δi|>4): 136; chains: 1; bounding box: 60×66×44 Å

Mean predicted aligned error: 15.22 Å

Solvent-accessible surface area (backbone atoms only — not comparable to full-atom values): 10819 Å² total; per-residue (Å²): 131,84,77,72,96,61,36,71,60,82,66,47,28,68,53,48,65,70,35,62,73,52,44,54,33,46,65,70,72,48,54,85,49,67,65,76,38,98,84,67,48,78,62,90,42,73,69,45,50,61,76,27,34,84,66,42,49,62,57,46,51,35,19,64,74,31,96,78,57,40,76,54,60,62,68,65,38,29,50,33,45,48,47,38,35,53,76,56,75,42,91,75,58,71,67,56,32,47,51,37,29,51,48,51,46,53,46,47,52,48,52,49,54,28,59,78,65,68,60,64,78,82,73,82,78,57,60,84,70,60,76,61,66,56,72,74,57,52,55,54,54,50,52,56,48,54,63,57,57,76,73,64,87,84,86,85,77,84,77,77,82,83,77,76,80,69,89,78,76,83,78,80,80,134

Secondary structure (DSSP, 8-state):
---------TTHHHHHHT-HHHHHHHHTT--SS--SSTT------HHHHHHTHHHHHHHHHHHHHSTT-PPPPHHHHHHHHHHHHHHTT----HHHHHHHHHHHHHHHHHHHHHHHTT-----SSSHHHHS---HHHHHHHHHHHHHHHTT-SS----PPP--PPPTTTTS---

Foldseek 3Di:
DPDPLAQDPPCLLVQLLPDPVQLCQLLVVHALQHAPDPVLDRPLDPVSCVVNVSSQVSQLVSLVVRPVSDRHDLVNQLVSLVSNSVVSVHDDDSVRSSSNSVSSRSNSVVVVVCVVVVVPPPPDPCCVVPVDDPPVVVVVVVVVVVVVVVVDDDPPDDDDDDDDDDPPPPPDDD